Protein AF-A0A922AC41-F1 (afdb_monomer_lite)

Organism: Carya illinoinensis (NCBI:txid32201)

Sequence (124 aa):
MLRIEYPLHMVNMSGTHVSPEAHVFPGAWTAILISLDNAGLWNLRAENLNSWYLGQEVYVNVVNPENDGTEVPLPDNTIYCGLLSSLQNDQAHRVKFSGAPSSSDVSRRILVIVGIAFLGTCRG

Structure (mmCIF, N/CA/C/O backbone):
data_AF-A0A922AC41-F1
#
_entry.id   AF-A0A922AC41-F1
#
loop_
_atom_site.group_PDB
_atom_site.id
_atom_site.type_symbol
_atom_site.label_atom_id
_atom_site.label_alt_id
_atom_site.label_comp_id
_atom_site.label_asym_id
_atom_site.label_entity_id
_atom_site.label_seq_id
_atom_site.pdbx_PDB_ins_code
_atom_site.Cartn_x
_atom_site.Cartn_y
_atom_site.Cartn_z
_atom_site.occupancy
_atom_site.B_iso_or_equiv
_atom_site.auth_seq_id
_atom_site.auth_comp_id
_atom_site.auth_asym_id
_atom_site.auth_atom_id
_atom_site.pdbx_PDB_model_num
ATOM 1 N N . MET A 1 1 ? 11.716 -12.741 -8.206 1.00 67.19 1 MET A N 1
ATOM 2 C CA . MET A 1 1 ? 12.225 -11.836 -9.261 1.00 67.19 1 MET A CA 1
ATOM 3 C C . MET A 1 1 ? 11.026 -11.201 -9.940 1.00 67.19 1 MET A C 1
ATOM 5 O O . MET A 1 1 ? 10.185 -11.937 -10.440 1.00 67.19 1 MET A O 1
ATOM 9 N N . LEU A 1 2 ? 10.915 -9.873 -9.892 1.00 76.81 2 LEU A N 1
ATOM 10 C CA . LEU A 1 2 ? 9.841 -9.112 -10.544 1.00 76.81 2 LEU A CA 1
ATOM 11 C C . LEU A 1 2 ? 10.385 -8.495 -11.836 1.00 76.81 2 LEU A C 1
ATOM 13 O O . LEU A 1 2 ? 11.450 -7.877 -11.816 1.00 76.81 2 LEU A O 1
ATOM 17 N N . ARG A 1 3 ? 9.671 -8.684 -12.952 1.00 82.69 3 ARG A N 1
ATOM 18 C CA . ARG A 1 3 ? 9.949 -8.001 -14.222 1.00 82.69 3 ARG A CA 1
ATOM 19 C C . ARG A 1 3 ? 9.198 -6.676 -14.228 1.00 82.69 3 ARG A C 1
ATOM 21 O O . ARG A 1 3 ? 7.979 -6.678 -14.087 1.00 82.69 3 ARG A O 1
ATOM 28 N N . ILE A 1 4 ? 9.925 -5.584 -14.432 1.00 81.50 4 ILE A N 1
ATOM 29 C CA . ILE A 1 4 ? 9.391 -4.225 -14.406 1.00 81.50 4 ILE A CA 1
ATOM 30 C C . ILE A 1 4 ? 9.690 -3.529 -15.739 1.00 81.50 4 ILE A C 1
ATOM 32 O O . ILE A 1 4 ? 10.824 -3.550 -16.218 1.00 81.50 4 ILE A O 1
ATOM 36 N N . GLU A 1 5 ? 8.671 -2.905 -16.325 1.00 81.56 5 GLU A N 1
ATOM 37 C CA . GLU A 1 5 ? 8.739 -2.243 -17.642 1.00 81.56 5 GLU A CA 1
ATOM 38 C C . GLU A 1 5 ? 8.616 -0.710 -17.548 1.00 81.56 5 GLU A C 1
ATOM 40 O O . GLU A 1 5 ? 8.781 -0.008 -18.540 1.00 81.56 5 GLU A O 1
ATOM 45 N N . TYR A 1 6 ? 8.375 -0.178 -16.345 1.00 78.69 6 TYR A N 1
ATOM 46 C CA . TYR A 1 6 ? 8.188 1.250 -16.083 1.00 78.69 6 TYR A CA 1
ATOM 47 C C . TYR A 1 6 ? 8.993 1.684 -14.854 1.00 78.69 6 TYR A C 1
ATOM 49 O O . TYR A 1 6 ? 9.211 0.858 -13.970 1.00 78.69 6 TYR A O 1
ATOM 57 N N . PRO A 1 7 ? 9.405 2.958 -14.742 1.00 78.69 7 PRO A N 1
ATOM 58 C CA . PRO A 1 7 ? 10.039 3.457 -13.529 1.00 78.69 7 PRO A CA 1
ATOM 59 C C . PRO A 1 7 ? 9.109 3.318 -12.319 1.00 78.69 7 PRO A C 1
ATOM 61 O O . PRO A 1 7 ? 7.992 3.849 -12.324 1.00 78.69 7 PRO A O 1
ATOM 64 N N . LEU A 1 8 ? 9.558 2.596 -11.293 1.00 78.06 8 LEU A N 1
ATOM 65 C CA . LEU A 1 8 ? 8.795 2.376 -10.065 1.00 78.06 8 LEU A CA 1
ATOM 66 C C . LEU A 1 8 ? 9.543 2.919 -8.850 1.00 78.06 8 LEU A C 1
ATOM 68 O O . LEU A 1 8 ? 10.769 2.850 -8.769 1.00 78.06 8 LEU A O 1
ATOM 72 N N . HIS A 1 9 ? 8.755 3.362 -7.880 1.00 80.44 9 HIS A N 1
ATOM 73 C CA . HIS A 1 9 ? 9.152 3.661 -6.519 1.00 80.44 9 HIS A CA 1
ATOM 74 C C . HIS A 1 9 ? 8.556 2.596 -5.592 1.00 80.44 9 HIS A C 1
ATOM 76 O O . HIS A 1 9 ? 7.368 2.265 -5.684 1.00 80.44 9 HIS A O 1
ATOM 82 N N . MET A 1 10 ? 9.358 2.077 -4.668 1.00 70.62 10 MET A N 1
ATOM 83 C CA . MET A 1 10 ? 8.927 1.050 -3.722 1.00 70.62 10 MET A CA 1
ATOM 84 C C . MET A 1 10 ? 9.024 1.569 -2.293 1.00 70.62 10 MET A C 1
ATOM 86 O O . MET A 1 10 ? 10.028 2.148 -1.885 1.00 70.62 10 MET A O 1
ATOM 90 N N . VAL A 1 11 ? 7.963 1.353 -1.523 1.00 68.31 11 VAL A N 1
ATOM 91 C CA . VAL A 1 11 ? 7.889 1.748 -0.115 1.00 68.31 11 VAL A CA 1
ATOM 92 C C . VAL A 1 11 ? 8.114 0.514 0.761 1.00 68.31 11 VAL A C 1
ATOM 94 O O . VAL A 1 11 ? 7.621 -0.562 0.432 1.00 68.31 11 VAL A O 1
ATOM 97 N N . ASN A 1 12 ? 8.811 0.697 1.888 1.00 60.97 12 ASN A N 1
ATOM 98 C CA . ASN A 1 12 ? 9.097 -0.325 2.908 1.00 60.97 12 ASN A CA 1
ATOM 99 C C . ASN A 1 12 ? 10.194 -1.355 2.564 1.00 60.97 12 ASN A C 1
ATOM 101 O O . ASN A 1 12 ? 10.243 -2.414 3.175 1.00 60.97 12 ASN A O 1
ATOM 105 N N . MET A 1 13 ? 11.102 -1.050 1.627 1.00 60.59 13 MET A N 1
ATOM 106 C CA . MET A 1 13 ? 12.207 -1.960 1.300 1.00 60.59 13 MET A CA 1
ATOM 107 C C . MET A 1 13 ? 13.270 -2.069 2.396 1.00 60.59 13 MET A C 1
ATOM 109 O O . MET A 1 13 ? 13.845 -1.070 2.821 1.00 60.59 13 MET A O 1
ATOM 113 N N . SER A 1 14 ? 13.590 -3.307 2.770 1.00 55.97 14 SER A N 1
ATOM 114 C CA . SER A 1 14 ? 14.747 -3.698 3.578 1.00 55.97 14 SER A CA 1
ATOM 115 C C . SER A 1 14 ? 15.783 -4.415 2.715 1.00 55.97 14 SER A C 1
ATOM 117 O O . SER A 1 14 ? 15.530 -5.453 2.107 1.00 55.97 14 SER A O 1
ATOM 119 N N . GLY A 1 15 ? 16.981 -3.839 2.633 1.00 55.16 15 GLY A N 1
ATOM 120 C CA . GLY A 1 15 ? 18.112 -4.442 1.933 1.00 55.16 15 GLY A CA 1
ATOM 121 C C . GLY A 1 15 ? 19.221 -3.430 1.664 1.00 55.16 15 GLY A C 1
ATOM 122 O O . GLY A 1 15 ? 18.980 -2.356 1.126 1.00 55.16 15 GLY A O 1
ATOM 123 N N . THR A 1 16 ? 20.462 -3.773 2.006 1.00 47.19 16 THR A N 1
ATOM 124 C CA . THR A 1 16 ? 21.629 -2.873 1.922 1.00 47.19 16 THR A CA 1
ATOM 125 C C . THR A 1 16 ? 22.156 -2.632 0.500 1.00 47.19 16 THR A C 1
ATOM 127 O O . THR A 1 16 ? 23.115 -1.885 0.323 1.00 47.19 16 THR A O 1
ATOM 130 N N . HIS A 1 17 ? 21.541 -3.234 -0.524 1.00 58.22 17 HIS A N 1
ATOM 131 C CA . HIS A 1 17 ? 21.992 -3.154 -1.922 1.00 58.22 17 HIS A CA 1
ATOM 132 C C . HIS A 1 17 ? 20.864 -2.920 -2.936 1.00 58.22 17 HIS A C 1
ATOM 134 O O . HIS A 1 17 ? 21.078 -3.097 -4.134 1.00 58.22 17 HIS A O 1
ATOM 140 N N . VAL A 1 18 ? 19.669 -2.530 -2.483 1.00 62.72 18 VAL A N 1
ATOM 141 C CA . VAL A 1 18 ? 18.518 -2.303 -3.367 1.00 62.72 18 VAL A CA 1
ATOM 142 C C . VAL A 1 18 ? 18.144 -0.828 -3.320 1.00 62.72 18 VAL A C 1
ATOM 144 O O . VAL A 1 18 ? 17.824 -0.292 -2.262 1.00 62.72 18 VAL A O 1
ATOM 147 N N . SER A 1 19 ? 18.214 -0.154 -4.467 1.00 68.50 19 SER A N 1
ATOM 148 C CA . SER A 1 19 ? 17.740 1.223 -4.593 1.00 68.50 19 SER A CA 1
ATOM 149 C C . SER A 1 19 ? 16.213 1.267 -4.417 1.00 68.50 19 SER A C 1
ATOM 151 O O . SER A 1 19 ? 15.530 0.417 -4.993 1.00 68.50 19 SER A O 1
ATOM 153 N N . PRO A 1 20 ? 15.659 2.244 -3.669 1.00 72.69 20 PRO A N 1
ATOM 154 C CA . PRO A 1 20 ? 14.210 2.417 -3.485 1.00 72.69 20 PRO A CA 1
ATOM 155 C C . PRO A 1 20 ? 13.449 2.655 -4.799 1.00 72.69 20 PRO A C 1
ATOM 157 O O . PRO A 1 20 ? 12.242 2.426 -4.889 1.00 72.69 20 PRO A O 1
ATOM 160 N N . GLU A 1 21 ? 14.181 3.077 -5.827 1.00 76.69 21 GLU A N 1
ATOM 161 C CA . GLU A 1 21 ? 13.694 3.434 -7.149 1.00 76.69 21 GLU A CA 1
ATOM 162 C C . GLU A 1 21 ? 14.433 2.623 -8.211 1.00 76.69 21 GLU A C 1
ATOM 164 O O . GLU A 1 21 ? 15.653 2.437 -8.146 1.00 76.69 21 GLU A O 1
ATOM 169 N N . ALA A 1 22 ? 13.695 2.170 -9.221 1.00 79.94 22 ALA A N 1
ATOM 170 C CA . ALA A 1 22 ? 14.255 1.471 -10.367 1.00 79.94 22 ALA A CA 1
ATOM 171 C C . ALA A 1 22 ? 13.919 2.227 -11.650 1.00 79.94 22 ALA A C 1
ATOM 173 O O . ALA A 1 22 ? 12.760 2.289 -12.055 1.00 79.94 22 ALA A O 1
ATOM 174 N N . HIS A 1 23 ? 14.940 2.783 -12.300 1.00 81.69 23 HIS A N 1
ATOM 175 C CA . HIS A 1 23 ? 14.796 3.453 -13.590 1.00 81.69 23 HIS A CA 1
ATOM 176 C C . HIS A 1 23 ? 14.772 2.438 -14.740 1.00 81.69 23 HIS A C 1
ATOM 178 O O . HIS A 1 23 ? 15.617 1.544 -14.817 1.00 81.69 23 HIS A O 1
ATOM 184 N N . VAL A 1 24 ? 13.817 2.603 -15.658 1.00 82.38 24 VAL A N 1
ATOM 185 C CA . VAL A 1 24 ? 13.660 1.768 -16.857 1.00 82.38 24 VAL A CA 1
ATOM 186 C C . VAL A 1 24 ? 13.587 2.671 -18.082 1.00 82.38 24 VAL A C 1
ATOM 188 O O . VAL A 1 24 ? 12.800 3.616 -18.116 1.00 82.38 24 VAL A O 1
ATOM 191 N N . PHE A 1 25 ? 14.421 2.401 -19.088 1.00 84.50 25 PHE A N 1
ATOM 192 C CA . PHE A 1 25 ? 14.410 3.149 -20.345 1.00 84.50 25 PHE A CA 1
ATOM 193 C C . PHE A 1 25 ? 13.250 2.712 -21.256 1.00 84.50 25 PHE A C 1
ATOM 195 O O . PHE A 1 25 ? 12.827 1.556 -21.188 1.00 84.50 25 PHE A O 1
ATOM 202 N N . PRO A 1 26 ? 12.753 3.589 -22.151 1.00 83.94 26 PRO A N 1
ATOM 203 C CA . PRO A 1 26 ? 11.688 3.234 -23.087 1.00 83.94 26 PRO A CA 1
ATOM 204 C C . PRO A 1 26 ? 12.030 1.985 -23.914 1.00 83.94 26 PRO A C 1
ATOM 206 O O . PRO A 1 26 ? 13.083 1.923 -24.544 1.00 83.94 26 PRO A O 1
ATOM 209 N N . GLY A 1 27 ? 11.139 0.989 -23.913 1.00 83.88 27 GLY A N 1
ATOM 210 C CA . GLY A 1 27 ? 11.329 -0.279 -24.632 1.00 83.88 27 GLY A CA 1
ATOM 211 C C . GLY A 1 27 ? 12.283 -1.275 -23.958 1.00 83.88 27 GLY A C 1
ATOM 212 O O . GLY A 1 27 ? 12.503 -2.359 -24.497 1.00 83.88 27 GLY A O 1
ATOM 213 N N . ALA A 1 28 ? 12.836 -0.938 -22.791 1.00 87.88 28 ALA A N 1
ATOM 214 C CA . ALA A 1 28 ? 13.636 -1.838 -21.971 1.00 87.88 28 ALA A CA 1
ATOM 215 C C . ALA A 1 28 ? 12.810 -2.429 -20.817 1.00 87.88 28 ALA A C 1
ATOM 217 O O . ALA A 1 28 ? 11.680 -2.027 -20.550 1.00 87.88 28 ALA A O 1
ATOM 218 N N . TRP A 1 29 ? 13.401 -3.392 -20.115 1.00 89.25 29 TRP A N 1
ATOM 219 C CA . TRP A 1 29 ? 12.873 -3.947 -18.873 1.00 89.25 29 TRP A CA 1
ATOM 220 C C . TRP A 1 29 ? 14.012 -4.081 -17.866 1.00 89.25 29 TRP A C 1
ATOM 222 O O . TRP A 1 29 ? 15.171 -4.264 -18.247 1.00 89.25 29 TRP A O 1
ATOM 232 N N . THR A 1 30 ? 13.679 -4.006 -16.582 1.00 84.75 30 THR A N 1
ATOM 233 C CA . THR A 1 30 ? 14.606 -4.301 -15.489 1.00 84.75 30 THR A CA 1
ATOM 234 C C . THR A 1 30 ? 14.069 -5.444 -14.641 1.00 84.75 30 THR A C 1
ATOM 236 O O . THR A 1 30 ? 12.867 -5.733 -14.630 1.00 84.75 30 THR A O 1
ATOM 239 N N . ALA A 1 31 ? 14.972 -6.116 -13.939 1.00 83.56 31 ALA A N 1
ATOM 240 C CA . ALA A 1 31 ? 14.621 -7.163 -13.004 1.00 83.56 31 ALA A CA 1
ATOM 241 C C . ALA A 1 31 ? 15.172 -6.837 -11.635 1.00 83.56 31 ALA A C 1
ATOM 243 O O . ALA A 1 31 ? 16.344 -6.494 -11.493 1.00 83.56 31 ALA A O 1
ATOM 244 N N . ILE A 1 32 ? 14.323 -7.004 -10.633 1.00 79.06 32 ILE A N 1
ATOM 245 C CA . ILE A 1 32 ? 14.682 -6.691 -9.260 1.00 79.06 32 ILE A CA 1
ATOM 246 C C . ILE A 1 32 ? 14.524 -7.957 -8.433 1.00 79.06 32 ILE A C 1
ATOM 248 O O . ILE A 1 32 ? 13.532 -8.697 -8.541 1.00 79.06 32 ILE A O 1
ATOM 252 N N . LEU A 1 33 ? 15.552 -8.223 -7.635 1.00 79.75 33 LEU A N 1
ATOM 253 C CA . LEU A 1 33 ? 15.522 -9.218 -6.582 1.00 79.75 33 LEU A CA 1
ATOM 254 C C . LEU A 1 33 ? 15.290 -8.485 -5.265 1.00 79.75 33 LEU A C 1
ATOM 256 O O . LEU A 1 33 ? 16.053 -7.592 -4.912 1.00 79.75 33 LEU A O 1
ATOM 260 N N . ILE A 1 34 ? 14.229 -8.873 -4.568 1.00 76.69 34 ILE A N 1
ATOM 261 C CA . ILE A 1 34 ? 13.851 -8.313 -3.275 1.00 76.69 34 ILE A CA 1
ATOM 262 C C . ILE A 1 34 ? 13.837 -9.436 -2.243 1.00 76.69 34 ILE A C 1
ATOM 264 O O . ILE A 1 34 ? 13.397 -10.549 -2.545 1.00 76.69 34 ILE A O 1
ATOM 268 N N . SER A 1 35 ? 14.342 -9.133 -1.050 1.00 77.44 35 SER A N 1
ATOM 269 C CA . SER A 1 35 ? 14.141 -9.951 0.141 1.00 77.44 35 SER A CA 1
ATOM 270 C C . SER A 1 35 ? 12.905 -9.421 0.862 1.00 77.44 35 SER A C 1
ATOM 272 O O . SER A 1 35 ? 12.776 -8.213 1.033 1.00 77.44 35 SER A O 1
ATOM 274 N N . LEU A 1 36 ? 11.980 -10.306 1.227 1.00 78.69 36 LEU A N 1
ATOM 275 C CA . LEU A 1 36 ? 10.757 -9.965 1.961 1.00 78.69 36 LEU A CA 1
ATOM 276 C C . LEU A 1 36 ? 10.914 -10.438 3.409 1.00 78.69 36 LEU A C 1
ATOM 278 O O . LEU A 1 36 ? 10.249 -11.376 3.837 1.00 78.69 36 LEU A O 1
ATOM 282 N N . ASP A 1 37 ? 11.872 -9.851 4.120 1.00 78.38 37 ASP A N 1
ATOM 283 C CA . ASP A 1 37 ? 12.204 -10.178 5.513 1.00 78.38 37 ASP A CA 1
ATOM 284 C C . ASP A 1 37 ? 11.409 -9.352 6.536 1.00 78.38 37 ASP A C 1
ATOM 286 O O . ASP A 1 37 ? 11.291 -9.770 7.685 1.00 78.38 37 ASP A O 1
ATOM 290 N N . ASN A 1 38 ? 10.802 -8.237 6.117 1.00 76.44 38 ASN A N 1
ATOM 291 C CA . ASN A 1 38 ? 9.871 -7.476 6.947 1.00 76.44 38 ASN A CA 1
ATOM 292 C C . ASN A 1 38 ? 8.417 -7.803 6.601 1.00 76.44 38 ASN A C 1
ATOM 294 O O . ASN A 1 38 ? 7.959 -7.620 5.466 1.00 76.44 38 ASN A O 1
ATOM 298 N N . ALA A 1 39 ? 7.681 -8.238 7.616 1.00 83.25 39 ALA A N 1
ATOM 299 C CA . ALA A 1 39 ? 6.255 -8.490 7.526 1.00 83.25 39 ALA A CA 1
ATOM 300 C C . ALA A 1 39 ? 5.445 -7.194 7.378 1.00 83.25 39 ALA A C 1
ATOM 302 O O . ALA A 1 39 ? 5.877 -6.114 7.786 1.00 83.25 39 ALA A O 1
ATOM 303 N N . GLY A 1 40 ? 4.257 -7.321 6.793 1.00 83.50 40 GLY A N 1
ATOM 304 C CA . GLY A 1 40 ? 3.305 -6.232 6.608 1.00 83.50 40 GLY A CA 1
ATOM 305 C C . GLY A 1 40 ? 2.963 -5.976 5.143 1.00 83.50 40 GLY A C 1
ATOM 306 O O . GLY A 1 40 ? 3.228 -6.791 4.253 1.00 83.50 40 GLY A O 1
ATOM 307 N N . LEU A 1 41 ? 2.350 -4.820 4.883 1.00 85.44 41 LEU A N 1
ATOM 308 C CA . LEU A 1 41 ? 1.883 -4.433 3.554 1.00 85.44 41 LEU A CA 1
ATOM 309 C C . LEU A 1 41 ? 2.878 -3.501 2.855 1.00 85.44 41 LEU A C 1
ATOM 311 O O . LEU A 1 41 ? 3.266 -2.460 3.380 1.00 85.44 41 L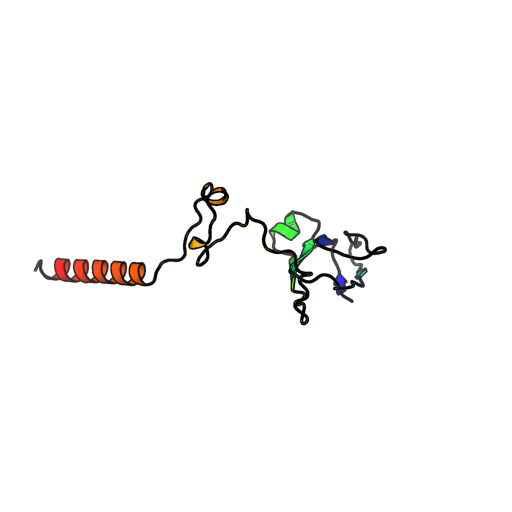EU A O 1
ATOM 315 N N . TRP A 1 42 ? 3.247 -3.859 1.631 1.00 85.44 42 TRP A N 1
ATOM 316 C CA . TRP A 1 42 ? 4.213 -3.144 0.806 1.00 85.44 42 TRP A CA 1
ATOM 317 C C . TRP A 1 42 ? 3.523 -2.575 -0.428 1.00 85.44 42 TRP A C 1
ATOM 319 O O . TRP A 1 42 ? 2.709 -3.257 -1.051 1.00 85.44 42 TRP A O 1
ATOM 329 N N . ASN A 1 43 ? 3.860 -1.340 -0.802 1.00 86.50 43 ASN A N 1
ATOM 330 C CA . ASN A 1 43 ? 3.324 -0.675 -1.989 1.00 86.50 43 ASN A CA 1
ATOM 331 C C . ASN A 1 43 ? 4.435 -0.469 -3.027 1.00 86.50 43 ASN A C 1
ATOM 333 O O . ASN A 1 43 ? 5.442 0.196 -2.768 1.00 86.50 43 ASN A O 1
ATOM 337 N N . LEU A 1 44 ? 4.223 -1.053 -4.204 1.00 85.56 44 LEU A N 1
ATOM 338 C CA . LEU A 1 44 ? 5.042 -0.913 -5.401 1.00 85.56 44 LEU A CA 1
ATOM 339 C C . LEU A 1 44 ? 4.257 -0.043 -6.380 1.00 85.56 44 LEU A C 1
ATOM 341 O O . LEU A 1 44 ? 3.181 -0.447 -6.812 1.00 85.56 44 LEU A O 1
ATOM 345 N N . ARG A 1 45 ? 4.755 1.136 -6.746 1.00 85.38 45 ARG A N 1
ATOM 346 C CA . ARG A 1 45 ? 3.993 2.070 -7.593 1.00 85.38 45 ARG A CA 1
ATOM 347 C C . ARG A 1 45 ? 4.866 2.768 -8.614 1.00 85.38 45 ARG A C 1
ATOM 349 O O . ARG A 1 45 ? 6.073 2.873 -8.427 1.00 85.38 45 ARG A O 1
ATOM 356 N N . ALA A 1 46 ? 4.257 3.272 -9.681 1.00 84.00 46 ALA A N 1
ATOM 357 C CA . ALA A 1 46 ? 4.962 4.133 -10.623 1.00 84.00 46 ALA A CA 1
ATOM 358 C C . ALA A 1 46 ? 5.454 5.418 -9.940 1.00 84.00 46 ALA A C 1
ATOM 360 O O . ALA A 1 46 ? 4.732 6.026 -9.151 1.00 84.00 46 ALA A O 1
ATOM 361 N N . GLU A 1 47 ? 6.675 5.847 -10.267 1.00 81.81 47 GLU A N 1
ATOM 362 C CA . GLU A 1 47 ? 7.209 7.136 -9.794 1.00 81.81 47 GLU A CA 1
ATOM 363 C C . GLU A 1 47 ? 6.434 8.313 -10.415 1.00 81.81 47 GLU A C 1
ATOM 365 O O . GLU A 1 47 ? 6.222 9.358 -9.801 1.00 81.81 47 GLU A O 1
ATOM 370 N N . ASN A 1 48 ? 5.942 8.122 -11.640 1.00 83.06 48 ASN A N 1
ATOM 371 C CA . ASN A 1 48 ? 5.136 9.110 -12.335 1.00 83.06 48 ASN A CA 1
ATOM 372 C C . ASN A 1 48 ? 3.761 9.282 -11.662 1.00 83.06 48 ASN A C 1
ATOM 374 O O . ASN A 1 48 ? 2.925 8.377 -11.696 1.00 83.06 48 ASN A O 1
ATOM 378 N N . LEU A 1 49 ? 3.500 10.485 -11.138 1.00 81.44 49 LEU A N 1
ATOM 379 C CA . LEU A 1 49 ? 2.253 10.846 -10.448 1.00 81.44 49 LEU A CA 1
ATOM 380 C C . LEU A 1 49 ? 0.986 10.564 -11.266 1.00 81.44 49 LEU A C 1
ATOM 382 O O . LEU A 1 49 ? -0.000 10.100 -10.703 1.00 81.44 49 LEU A O 1
ATOM 386 N N . ASN A 1 50 ? 0.998 10.806 -12.580 1.00 83.12 50 ASN A N 1
ATOM 387 C CA . ASN A 1 50 ? -0.169 10.538 -13.424 1.00 83.12 50 ASN A CA 1
ATOM 388 C C . ASN A 1 50 ? -0.426 9.032 -13.537 1.00 83.12 50 ASN A C 1
ATOM 390 O O . ASN A 1 50 ? -1.571 8.601 -13.521 1.00 83.12 50 ASN A O 1
ATOM 394 N N . SER A 1 51 ? 0.635 8.229 -13.629 1.00 80.06 51 SER A N 1
ATOM 395 C CA . SER A 1 51 ? 0.519 6.767 -13.722 1.00 80.06 51 SER A CA 1
ATOM 396 C C . SER A 1 51 ? 0.061 6.161 -12.396 1.00 80.06 51 SER A C 1
ATOM 398 O O . SER A 1 51 ? -0.817 5.301 -12.383 1.00 80.06 51 SER A O 1
ATOM 400 N N . TRP A 1 52 ? 0.580 6.671 -11.274 1.00 77.62 52 TRP A N 1
ATOM 401 C CA . TRP A 1 52 ? 0.076 6.322 -9.947 1.00 77.62 52 TRP A CA 1
ATOM 402 C C . TRP A 1 52 ? -1.403 6.707 -9.787 1.00 77.62 52 TRP A C 1
ATOM 404 O O . TRP A 1 52 ? -2.204 5.868 -9.385 1.00 77.62 52 TRP A O 1
ATOM 414 N N . TYR A 1 53 ? -1.800 7.922 -10.179 1.00 79.31 53 TYR A N 1
ATOM 415 C CA . TYR A 1 53 ? -3.199 8.366 -10.124 1.00 79.31 53 TYR A CA 1
ATOM 416 C C . TYR A 1 53 ? -4.141 7.490 -10.965 1.00 79.31 53 TYR A C 1
ATOM 418 O O . TYR A 1 53 ? -5.291 7.274 -10.594 1.00 79.31 53 TYR A O 1
ATOM 426 N N . LEU A 1 54 ? -3.646 6.951 -12.080 1.00 89.06 54 LEU A N 1
ATOM 427 C CA . LEU A 1 54 ? -4.383 6.018 -12.932 1.00 89.06 54 LEU A CA 1
ATOM 428 C C . LEU A 1 54 ? -4.383 4.570 -12.404 1.00 89.06 54 LEU A C 1
ATOM 430 O O . LEU A 1 54 ? -4.930 3.688 -13.063 1.00 89.06 54 LEU A O 1
ATOM 434 N N . GLY A 1 55 ? -3.815 4.322 -11.219 1.00 85.62 55 GLY A N 1
ATOM 435 C CA . GLY A 1 55 ? -3.869 3.033 -10.529 1.00 85.62 55 GLY A CA 1
ATOM 436 C C . GLY A 1 55 ? -2.740 2.069 -10.886 1.00 85.62 55 GLY A C 1
ATOM 437 O O . GLY A 1 55 ? -2.874 0.868 -10.664 1.00 85.62 55 GLY A O 1
ATOM 438 N N . GLN A 1 56 ? -1.625 2.554 -11.442 1.00 85.88 56 GLN A N 1
ATOM 439 C CA . GLN A 1 56 ? -0.452 1.716 -11.693 1.00 85.88 56 GLN A CA 1
ATOM 440 C C . GLN A 1 56 ? 0.336 1.468 -10.395 1.00 85.88 56 GLN A C 1
ATOM 442 O O . GLN A 1 56 ? 1.420 2.017 -10.171 1.00 85.88 56 GLN A O 1
ATOM 447 N N . GLU A 1 57 ? -0.237 0.631 -9.534 1.00 86.56 57 GLU A N 1
ATOM 448 C CA . GLU A 1 57 ? 0.331 0.200 -8.261 1.00 86.56 57 GLU A CA 1
ATOM 449 C C . GLU A 1 57 ? 0.001 -1.268 -7.961 1.00 86.56 57 GLU A C 1
ATOM 451 O O . GLU A 1 57 ? -0.995 -1.822 -8.421 1.00 86.56 57 GLU A O 1
ATOM 456 N N . VAL A 1 58 ? 0.870 -1.914 -7.190 1.00 86.25 58 VAL A N 1
ATOM 457 C CA . VAL A 1 58 ? 0.736 -3.294 -6.730 1.00 86.25 58 VAL A CA 1
ATOM 458 C C . VAL A 1 58 ? 1.014 -3.320 -5.235 1.00 86.25 58 VAL A C 1
ATOM 460 O O . VAL A 1 58 ? 2.019 -2.785 -4.765 1.00 86.25 58 VAL A O 1
ATOM 463 N N . TYR A 1 59 ? 0.130 -3.977 -4.491 1.00 87.25 59 TYR A N 1
ATOM 464 C CA . TYR A 1 59 ? 0.303 -4.215 -3.065 1.00 87.25 59 TYR A CA 1
ATOM 465 C C . TYR 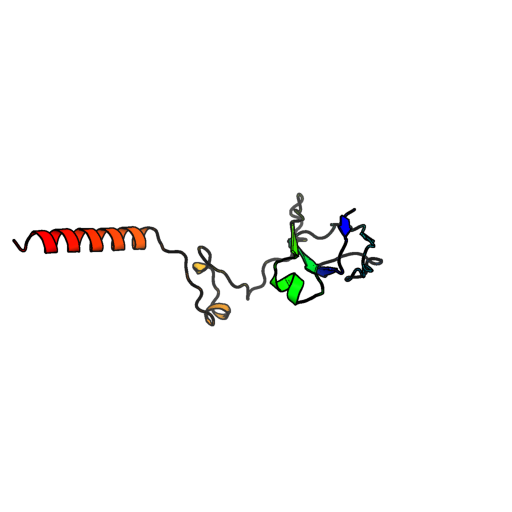A 1 59 ? 0.731 -5.656 -2.814 1.00 87.25 59 TYR A C 1
ATOM 467 O O . TYR A 1 59 ? 0.160 -6.589 -3.380 1.00 87.25 59 TYR A O 1
ATOM 475 N N . VAL A 1 60 ? 1.723 -5.837 -1.947 1.00 87.19 60 VAL A N 1
ATOM 476 C CA . VAL A 1 60 ? 2.225 -7.151 -1.532 1.00 87.19 60 VAL A CA 1
ATOM 477 C C . VAL A 1 60 ? 2.043 -7.277 -0.028 1.00 87.19 60 VAL A C 1
ATOM 479 O O . VAL A 1 60 ? 2.498 -6.419 0.720 1.00 87.19 60 VAL A O 1
ATOM 482 N N . ASN A 1 61 ? 1.366 -8.337 0.410 1.00 87.50 61 ASN A N 1
ATOM 483 C CA . ASN A 1 61 ? 1.219 -8.664 1.825 1.00 87.50 61 ASN A CA 1
ATOM 484 C C . ASN A 1 61 ? 2.221 -9.760 2.199 1.00 87.50 61 ASN A C 1
ATOM 486 O O . ASN A 1 61 ? 2.121 -10.884 1.701 1.00 87.50 61 ASN A O 1
ATOM 490 N N . VAL A 1 62 ? 3.179 -9.421 3.055 1.00 85.94 62 VAL A N 1
ATOM 491 C CA . VAL A 1 62 ? 4.173 -10.350 3.589 1.00 85.94 62 VAL A CA 1
ATOM 492 C C . VAL A 1 62 ? 3.696 -10.807 4.959 1.00 85.94 62 VAL A C 1
ATOM 494 O O . VAL A 1 62 ? 3.722 -10.045 5.922 1.00 85.94 62 VAL A O 1
ATOM 497 N N . VAL A 1 63 ? 3.241 -12.054 5.041 1.00 83.31 63 VAL A N 1
ATOM 498 C CA . VAL A 1 63 ? 2.728 -12.630 6.287 1.00 83.31 63 VAL A CA 1
ATOM 499 C C . VAL A 1 63 ? 3.881 -13.189 7.111 1.00 83.31 63 VAL A C 1
ATOM 501 O O . VAL A 1 63 ? 4.714 -13.927 6.586 1.00 83.31 63 VAL A O 1
ATOM 504 N N . ASN A 1 64 ? 3.884 -12.892 8.408 1.00 80.50 64 ASN A N 1
ATOM 505 C CA . ASN A 1 64 ? 4.771 -13.533 9.365 1.00 80.50 64 ASN A CA 1
ATOM 506 C C . ASN A 1 64 ? 4.090 -14.755 10.009 1.00 80.50 64 ASN A C 1
ATOM 508 O O . ASN A 1 64 ? 3.145 -14.577 10.779 1.00 80.50 64 ASN A O 1
ATOM 512 N N . PRO A 1 65 ? 4.544 -15.989 9.736 1.00 79.00 65 PRO A N 1
ATOM 513 C CA . PRO A 1 65 ? 3.959 -17.183 10.341 1.00 79.00 65 PRO A CA 1
ATOM 514 C C . PRO A 1 65 ? 4.285 -17.338 11.836 1.00 79.00 65 PRO A C 1
ATOM 516 O O . PRO A 1 65 ? 3.515 -17.973 12.553 1.00 79.00 65 PRO A O 1
ATOM 519 N N . GLU A 1 66 ? 5.385 -16.755 12.317 1.00 78.31 66 GLU A N 1
ATOM 520 C CA . GLU A 1 66 ? 5.892 -16.960 13.682 1.00 78.31 66 GLU A CA 1
ATOM 521 C C . GLU A 1 66 ? 5.276 -15.989 14.708 1.00 78.31 66 GLU A C 1
ATOM 523 O O . GLU A 1 66 ? 5.441 -16.185 15.910 1.00 78.31 66 GLU A O 1
ATOM 528 N N . ASN A 1 67 ? 4.538 -14.958 14.262 1.00 67.44 67 ASN A N 1
ATOM 529 C CA . ASN A 1 67 ? 3.941 -13.912 15.114 1.00 67.44 67 ASN A CA 1
ATOM 530 C C . ASN A 1 67 ? 4.920 -13.333 16.159 1.00 67.44 67 ASN A C 1
ATOM 532 O O . ASN A 1 67 ? 4.537 -13.002 17.281 1.00 67.44 67 ASN A O 1
ATOM 536 N N . ASP A 1 68 ? 6.190 -13.187 15.790 1.00 71.50 68 ASP A N 1
ATOM 537 C CA . ASP A 1 68 ? 7.273 -12.731 16.673 1.00 71.50 68 ASP A CA 1
ATOM 538 C C . ASP A 1 68 ? 7.245 -11.217 16.985 1.00 71.50 68 ASP A C 1
ATOM 540 O O . ASP A 1 68 ? 8.144 -10.697 17.644 1.00 71.50 68 ASP A O 1
ATOM 544 N N . GLY A 1 69 ? 6.201 -10.502 16.548 1.00 65.88 69 GLY A N 1
ATOM 545 C CA . GLY A 1 69 ? 6.017 -9.071 16.803 1.00 65.88 69 GLY A CA 1
ATOM 546 C C . GLY A 1 69 ? 6.865 -8.159 1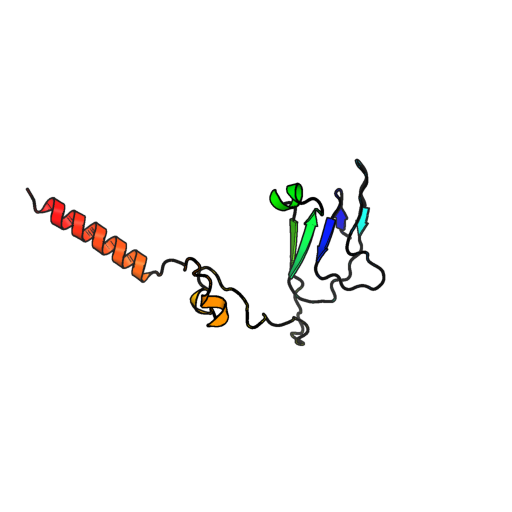5.911 1.00 65.88 69 GLY A C 1
ATOM 547 O O . GLY A 1 69 ? 6.998 -6.976 16.213 1.00 65.88 69 GLY A O 1
ATOM 548 N N . THR A 1 70 ? 7.437 -8.681 14.821 1.00 68.81 70 THR A N 1
ATOM 549 C CA . THR A 1 70 ? 8.167 -7.880 13.815 1.00 68.81 70 THR A CA 1
ATOM 550 C C . THR A 1 70 ? 7.275 -6.941 13.006 1.00 68.81 70 THR A C 1
ATOM 552 O O . THR A 1 70 ? 7.768 -5.947 12.472 1.00 68.81 70 THR A O 1
ATOM 555 N N . GLU A 1 71 ? 5.972 -7.217 12.913 1.00 71.50 71 GLU A N 1
ATOM 556 C CA . GLU A 1 71 ? 5.037 -6.298 12.271 1.00 71.50 71 GLU A CA 1
ATOM 557 C C . GLU A 1 71 ? 4.761 -5.112 13.200 1.00 71.50 71 GLU A C 1
ATOM 559 O O . GLU A 1 71 ? 4.337 -5.269 14.348 1.00 71.50 71 GLU A O 1
ATOM 564 N N . VAL A 1 72 ? 5.023 -3.905 12.697 1.00 75.25 72 VAL A N 1
ATOM 565 C CA . VAL A 1 72 ? 4.787 -2.674 13.450 1.00 75.25 72 VAL A CA 1
ATOM 566 C C . VAL A 1 72 ? 3.279 -2.537 13.689 1.00 75.25 72 VAL A C 1
ATOM 568 O O . VAL A 1 72 ? 2.517 -2.538 12.718 1.00 75.25 72 VAL A O 1
ATOM 571 N N . PRO A 1 73 ? 2.821 -2.402 14.949 1.00 79.50 73 PRO A N 1
ATOM 572 C CA . PRO A 1 73 ? 1.406 -2.222 15.224 1.00 79.50 73 PRO A CA 1
ATOM 573 C C . PRO A 1 73 ? 0.902 -0.925 14.590 1.00 79.50 73 PRO A C 1
ATOM 575 O O . PRO A 1 73 ? 1.647 0.042 14.412 1.00 79.50 73 PRO A O 1
ATOM 578 N N . LEU A 1 74 ? -0.393 -0.900 14.281 1.00 82.88 74 LEU A N 1
ATOM 579 C CA . LEU A 1 74 ? -1.056 0.302 13.791 1.00 82.88 74 LEU A CA 1
ATOM 580 C C . LEU A 1 74 ? -0.793 1.476 14.753 1.00 82.88 74 LEU A C 1
ATOM 582 O O . LEU A 1 74 ? -0.974 1.315 15.962 1.00 82.88 74 LEU A O 1
ATOM 586 N N . PRO A 1 75 ? -0.374 2.650 14.251 1.00 83.25 75 PRO A N 1
ATOM 587 C CA . PRO A 1 75 ? -0.088 3.793 15.108 1.00 83.25 75 PRO A CA 1
ATOM 588 C C . PRO A 1 75 ? -1.370 4.342 15.752 1.00 83.25 75 PRO A C 1
ATOM 590 O O . PRO A 1 75 ? -2.468 4.195 15.210 1.00 83.25 75 PRO A O 1
ATOM 593 N N . ASP A 1 76 ? -1.242 5.045 16.879 1.00 82.81 76 ASP A N 1
ATOM 594 C CA . ASP A 1 76 ? -2.390 5.556 17.653 1.00 82.81 76 ASP A CA 1
ATOM 595 C C . ASP A 1 76 ? -3.295 6.518 16.863 1.00 82.81 76 ASP A C 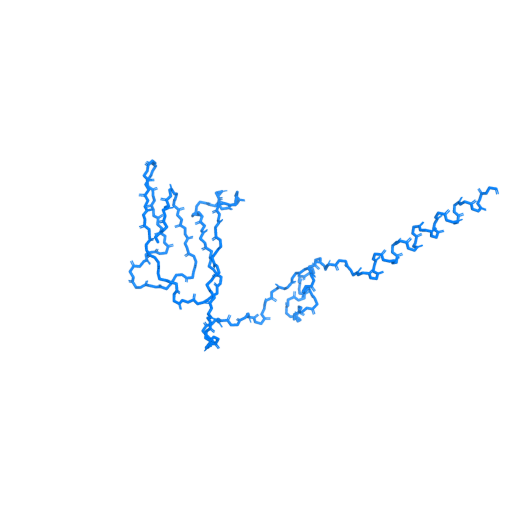1
ATOM 597 O O . ASP A 1 76 ? -4.490 6.640 17.139 1.00 82.81 76 ASP A O 1
ATOM 601 N N . ASN A 1 77 ? -2.736 7.194 15.856 1.00 82.50 77 ASN A N 1
ATOM 602 C CA . ASN A 1 77 ? -3.447 8.106 14.962 1.00 82.50 77 ASN A CA 1
ATOM 603 C C . ASN A 1 77 ? -4.011 7.415 13.708 1.00 82.50 77 ASN A C 1
ATOM 605 O O . ASN A 1 77 ? -4.316 8.094 12.722 1.00 82.50 77 ASN A O 1
ATOM 609 N N . THR A 1 78 ? -4.132 6.085 13.723 1.00 85.69 78 THR A N 1
ATOM 610 C CA . THR A 1 78 ? -4.742 5.328 12.628 1.00 85.69 78 THR A CA 1
ATOM 611 C C . THR A 1 78 ? -6.166 5.804 12.385 1.00 85.69 78 THR A C 1
ATOM 613 O O . THR A 1 78 ? -6.972 5.970 1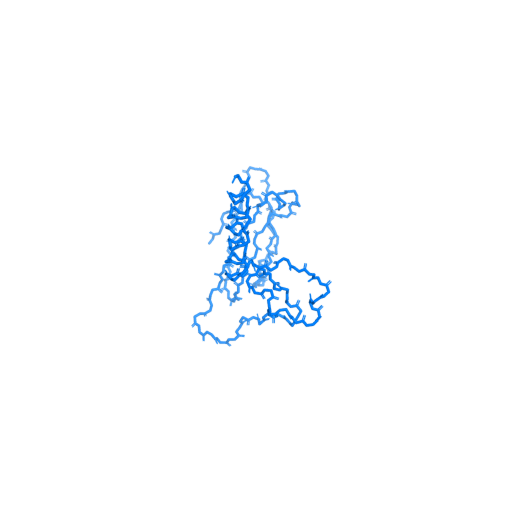3.301 1.00 85.69 78 THR A O 1
ATOM 616 N N . ILE A 1 79 ? -6.467 6.021 11.110 1.00 85.75 79 ILE A N 1
ATOM 617 C CA . ILE A 1 79 ? -7.781 6.431 10.645 1.00 85.75 79 ILE A CA 1
ATOM 618 C C . ILE A 1 79 ? -8.549 5.187 10.204 1.00 85.75 79 ILE A C 1
ATOM 620 O O . ILE A 1 79 ? -8.126 4.486 9.285 1.00 85.75 79 ILE A O 1
ATOM 624 N N . TYR A 1 80 ? -9.704 4.951 10.819 1.00 85.50 80 TYR A N 1
ATOM 625 C CA . TYR A 1 80 ? -10.598 3.854 10.481 1.00 85.50 80 TYR A CA 1
ATOM 626 C C . TYR A 1 80 ? -11.786 4.338 9.641 1.00 85.50 80 TYR A C 1
ATOM 628 O O . TYR A 1 80 ? -12.391 5.378 9.905 1.00 85.50 80 TYR A O 1
ATOM 636 N N . CYS A 1 81 ? -12.161 3.543 8.638 1.00 85.31 81 CYS A N 1
ATOM 637 C CA . CYS A 1 81 ? -13.233 3.855 7.689 1.00 85.31 81 CYS A CA 1
ATOM 638 C C . CYS A 1 81 ? -14.299 2.743 7.653 1.00 85.31 81 CYS A C 1
ATOM 640 O O . CYS A 1 81 ? -14.048 1.599 8.038 1.00 85.31 81 CYS A O 1
ATOM 642 N N . GLY A 1 82 ? -15.497 3.058 7.147 1.00 84.88 82 GLY A N 1
ATOM 643 C CA . GLY A 1 82 ? -16.544 2.064 6.881 1.00 84.88 82 GLY A CA 1
ATOM 644 C C . GLY A 1 82 ? -17.074 1.380 8.144 1.00 84.88 82 GLY A C 1
ATOM 645 O O . GLY A 1 82 ? -17.543 2.052 9.056 1.00 84.88 82 GLY A O 1
ATOM 646 N N . LEU A 1 83 ? -17.031 0.043 8.192 1.00 83.62 83 LEU A N 1
ATOM 647 C CA . LEU A 1 83 ? -17.474 -0.743 9.357 1.00 83.62 83 LEU A CA 1
ATOM 648 C C . LEU A 1 83 ? -16.585 -0.537 10.588 1.00 83.62 83 LEU A C 1
ATOM 650 O O . LEU A 1 83 ? -17.047 -0.713 11.710 1.00 83.62 83 LEU A O 1
ATOM 654 N N . LEU A 1 84 ? -15.323 -0.159 10.378 1.00 85.88 84 LEU A N 1
ATOM 655 C CA . LEU A 1 84 ? -14.365 0.067 11.455 1.00 85.88 84 LEU A CA 1
ATOM 656 C C . LEU A 1 84 ? -14.408 1.504 11.983 1.00 85.88 84 LEU A C 1
ATOM 658 O O . LEU A 1 84 ? -13.679 1.814 12.916 1.00 85.88 84 LEU A O 1
ATOM 662 N N . SER A 1 85 ? -15.264 2.384 11.445 1.00 83.06 85 SER A N 1
ATOM 663 C CA . SER A 1 85 ? -15.317 3.796 11.857 1.00 83.06 85 SER A CA 1
ATOM 664 C C . SER A 1 85 ? -15.590 3.989 13.355 1.00 83.06 85 SER A C 1
ATOM 666 O O . SER A 1 85 ? -15.294 5.048 13.895 1.00 83.06 85 SER A O 1
ATOM 668 N N . SER A 1 86 ? -16.161 2.991 14.037 1.00 80.50 86 SER A N 1
ATOM 669 C CA . SER A 1 86 ? -16.375 3.011 15.489 1.00 80.50 86 SER A CA 1
ATOM 670 C C . SER A 1 86 ? -15.09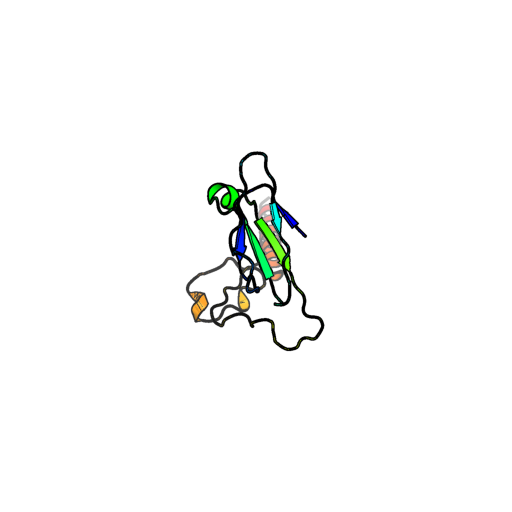8 2.830 16.316 1.00 80.50 86 SER A C 1
ATOM 672 O O . SER A 1 86 ? -15.135 3.081 17.513 1.00 80.50 86 SER A O 1
ATOM 674 N N . LEU A 1 87 ? -13.991 2.378 15.714 1.00 85.31 87 LEU A N 1
ATOM 675 C CA . LEU A 1 87 ? -12.683 2.228 16.369 1.00 85.31 87 LEU A CA 1
ATOM 676 C C . LEU A 1 87 ? -11.854 3.522 16.347 1.00 85.31 87 LEU A C 1
ATOM 678 O O . LEU A 1 87 ? -10.709 3.535 16.792 1.00 85.31 87 LEU A O 1
ATOM 682 N N . GLN A 1 88 ? -12.414 4.610 15.814 1.00 85.00 88 GLN A N 1
ATOM 683 C CA . GLN A 1 88 ? -11.743 5.899 15.732 1.00 85.00 88 GLN A CA 1
ATOM 684 C C . GLN A 1 88 ? -11.425 6.439 17.133 1.00 85.00 88 GLN A C 1
ATOM 686 O O . GLN A 1 88 ? -12.325 6.622 17.949 1.00 85.00 88 GLN A O 1
ATOM 691 N N . ASN A 1 89 ? -10.152 6.739 17.394 1.00 76.25 89 ASN A N 1
ATOM 692 C CA . ASN A 1 89 ? -9.732 7.406 18.627 1.00 76.25 89 ASN A CA 1
ATOM 693 C C . ASN A 1 89 ? -10.028 8.922 18.553 1.00 76.25 89 ASN A C 1
ATOM 695 O O . ASN A 1 89 ? -10.154 9.489 17.461 1.00 76.25 89 ASN A O 1
ATOM 699 N N . ASP A 1 90 ? -10.102 9.605 19.696 1.00 68.56 90 ASP A N 1
ATOM 700 C CA . ASP A 1 90 ? -10.504 11.016 19.814 1.00 68.56 90 ASP A CA 1
ATOM 701 C C . ASP A 1 90 ? -9.659 11.961 18.938 1.00 68.56 90 ASP A C 1
ATOM 703 O O . ASP A 1 90 ? -10.169 12.941 18.388 1.00 68.56 90 ASP A O 1
ATOM 707 N N . GLN A 1 91 ? -8.374 11.645 18.727 1.00 65.88 91 GLN A N 1
ATOM 708 C CA . GLN A 1 91 ? -7.491 12.412 17.837 1.00 65.88 91 GLN A CA 1
ATOM 709 C C . GLN A 1 91 ? -7.935 12.374 16.370 1.00 65.88 91 GLN A C 1
ATOM 711 O O . GLN A 1 91 ? -7.796 13.357 15.637 1.00 65.88 91 GLN A O 1
ATOM 716 N N . ALA A 1 92 ? -8.489 11.246 15.941 1.00 61.16 92 ALA A N 1
ATOM 717 C CA . ALA A 1 92 ? -8.874 10.995 14.565 1.00 61.16 92 ALA A CA 1
ATOM 718 C C . ALA A 1 92 ? -10.347 11.399 14.298 1.00 61.16 92 ALA A C 1
ATOM 720 O O . ALA A 1 92 ? -10.776 11.493 13.146 1.00 61.16 92 ALA A O 1
ATOM 721 N N . HIS A 1 93 ? -11.096 11.778 15.344 1.00 61.06 93 HIS A N 1
ATOM 722 C CA . HIS A 1 93 ? -12.448 12.351 15.270 1.00 61.06 93 HIS A CA 1
ATOM 723 C C . HIS A 1 93 ? -12.509 13.755 14.627 1.00 61.06 93 HIS A C 1
ATOM 725 O O . HIS A 1 93 ? -13.598 14.277 14.372 1.00 61.06 93 HIS A O 1
ATOM 731 N N . ARG A 1 94 ? -11.353 14.369 14.316 1.00 65.69 94 ARG A N 1
ATOM 732 C CA . ARG A 1 94 ? -11.275 15.601 13.505 1.00 65.69 94 ARG A CA 1
ATOM 733 C C . ARG A 1 94 ? -11.864 15.430 12.105 1.00 65.69 94 ARG A C 1
ATOM 735 O O . ARG A 1 94 ? -12.312 16.415 11.523 1.00 65.69 94 ARG A O 1
ATOM 742 N N . VAL A 1 95 ? -11.868 14.210 11.570 1.00 67.06 95 VAL A N 1
ATOM 743 C CA . VAL A 1 95 ? -12.409 13.905 10.245 1.00 67.06 95 VAL A CA 1
ATOM 744 C C . VAL A 1 95 ? -13.601 12.965 10.409 1.00 67.06 95 VAL A C 1
ATOM 746 O O . VAL A 1 95 ? -13.470 11.859 10.927 1.00 67.06 95 VAL A O 1
ATOM 749 N N . LYS A 1 96 ? -14.790 13.414 9.990 1.00 69.38 96 LYS A N 1
ATOM 750 C CA . LYS A 1 96 ? -16.002 12.583 9.995 1.00 69.38 96 LYS A CA 1
ATOM 751 C C . LYS A 1 96 ? -16.021 11.700 8.751 1.00 69.38 96 LYS A C 1
ATOM 753 O O . LYS A 1 96 ? -16.415 12.158 7.681 1.00 69.38 96 LYS A O 1
ATOM 758 N N . PHE A 1 97 ? -15.622 10.442 8.895 1.00 71.69 97 PHE A N 1
ATOM 759 C CA . PHE A 1 97 ? -15.749 9.455 7.825 1.00 71.69 97 PHE A CA 1
ATOM 760 C C . PHE A 1 97 ? -17.184 8.945 7.716 1.00 71.69 97 PHE A C 1
ATOM 762 O O . PHE A 1 97 ? -17.906 8.840 8.710 1.00 71.69 97 PHE A O 1
ATOM 769 N N . SER A 1 98 ? -17.611 8.625 6.494 1.00 70.50 98 SER A N 1
ATOM 770 C CA . SER A 1 98 ? -18.881 7.939 6.278 1.00 70.50 98 SER A CA 1
ATOM 771 C C . SER A 1 98 ? -18.808 6.548 6.908 1.00 70.50 98 SER A C 1
ATOM 773 O O . SER A 1 98 ? -18.009 5.708 6.492 1.00 70.50 98 SER A O 1
ATOM 775 N N . GLY A 1 99 ? -19.631 6.319 7.929 1.00 68.69 99 GLY A N 1
ATOM 776 C CA . GLY A 1 99 ? -19.819 4.991 8.501 1.00 68.69 99 GLY A CA 1
ATOM 777 C C . GLY A 1 99 ? -20.563 4.079 7.529 1.00 68.69 99 GLY A C 1
ATOM 778 O O . GLY A 1 99 ? -21.327 4.542 6.675 1.00 68.69 99 GLY A O 1
ATOM 779 N N . ALA A 1 100 ? -20.357 2.772 7.667 1.00 73.50 100 ALA A N 1
ATOM 780 C CA . ALA A 1 100 ? -21.203 1.808 6.977 1.00 73.50 100 ALA A CA 1
ATOM 781 C C . ALA A 1 100 ? -22.649 1.898 7.515 1.00 73.50 100 ALA A C 1
ATOM 783 O O . ALA A 1 100 ? -22.842 2.071 8.722 1.00 73.50 100 ALA A O 1
ATOM 784 N N . PRO A 1 101 ? -23.679 1.784 6.657 1.00 68.12 101 PRO A N 1
ATOM 785 C CA . PRO A 1 101 ? -25.060 1.760 7.121 1.00 68.12 101 PRO A CA 1
ATOM 786 C C . PRO A 1 101 ? -25.278 0.555 8.044 1.00 68.12 101 PRO A C 1
ATOM 788 O O . PRO A 1 101 ? -24.960 -0.580 7.690 1.00 68.12 101 PRO A O 1
ATOM 791 N N . SER A 1 102 ? -25.828 0.802 9.233 1.00 69.19 102 SER A N 1
ATOM 792 C CA . SER A 1 102 ? -26.192 -0.271 10.159 1.00 69.19 102 SER A CA 1
ATOM 793 C C . SER A 1 102 ? -27.400 -1.059 9.632 1.00 69.19 102 SER A C 1
ATOM 795 O O . SER A 1 102 ? -28.264 -0.520 8.933 1.00 69.19 102 SER A O 1
ATOM 797 N N . SER A 1 103 ? -27.500 -2.344 9.986 1.00 66.81 103 SER A N 1
ATOM 798 C CA . SER A 1 103 ? -28.648 -3.188 9.613 1.00 66.81 103 SER A CA 1
ATOM 799 C C . SER A 1 103 ? -29.979 -2.647 10.158 1.00 66.81 103 SER A C 1
ATOM 801 O O . SER A 1 103 ? -31.021 -2.780 9.511 1.00 66.81 103 SER A O 1
ATOM 803 N N . SER A 1 104 ? -29.950 -1.966 11.309 1.00 69.75 104 SER A N 1
ATOM 804 C CA . SER A 1 104 ? -31.113 -1.290 11.892 1.00 69.75 104 SER A CA 1
ATOM 805 C C . SER A 1 104 ? -31.539 -0.053 11.095 1.00 69.75 104 SER A C 1
ATOM 807 O O . SER A 1 104 ? -32.738 0.198 10.979 1.00 69.75 104 SER A O 1
ATOM 809 N N . ASP A 1 105 ? -30.609 0.682 10.476 1.00 72.12 105 ASP A N 1
ATOM 810 C CA . ASP A 1 105 ? -30.941 1.821 9.611 1.00 72.12 105 ASP A CA 1
ATOM 811 C C . ASP A 1 105 ? -31.663 1.391 8.334 1.00 72.12 105 ASP A C 1
ATOM 813 O O . ASP A 1 105 ? -32.605 2.057 7.899 1.00 72.12 105 ASP A O 1
ATOM 817 N N . VAL A 1 106 ? -31.264 0.257 7.754 1.00 75.56 106 VAL A N 1
ATOM 818 C CA . VAL A 1 106 ? -31.950 -0.323 6.591 1.00 75.56 106 VAL A CA 1
ATOM 819 C C . VAL A 1 106 ? -33.369 -0.743 6.976 1.00 75.56 106 VAL A C 1
ATOM 821 O O . VAL A 1 106 ? -34.323 -0.358 6.302 1.00 75.56 106 VAL A O 1
ATOM 824 N N . SER A 1 107 ? -33.526 -1.445 8.103 1.00 79.75 107 SER A N 1
ATOM 825 C CA . SER A 1 107 ? -34.840 -1.857 8.620 1.00 79.75 107 SER A CA 1
ATOM 826 C C . SER A 1 107 ? -35.755 -0.659 8.904 1.00 79.75 107 SER A C 1
ATOM 828 O O . SER A 1 107 ? -36.911 -0.633 8.478 1.00 79.75 107 SER A O 1
ATOM 830 N N . ARG A 1 108 ? -35.221 0.397 9.531 1.00 80.62 108 ARG A N 1
ATOM 831 C CA . ARG A 1 108 ? -35.957 1.638 9.808 1.00 80.62 108 ARG A CA 1
ATOM 832 C C . ARG A 1 108 ? -36.392 2.347 8.526 1.00 80.62 108 ARG A C 1
ATOM 834 O O . ARG A 1 108 ? -37.521 2.822 8.452 1.00 80.62 108 ARG A O 1
ATOM 841 N N . ARG A 1 109 ? -35.533 2.401 7.504 1.00 83.12 109 ARG A N 1
ATOM 842 C CA . ARG A 1 109 ? -35.884 2.976 6.194 1.00 83.12 109 ARG A CA 1
ATOM 843 C C . ARG A 1 109 ? -36.981 2.175 5.498 1.00 83.12 109 ARG A C 1
ATOM 845 O O . ARG A 1 109 ? -37.907 2.780 4.967 1.00 83.12 109 ARG A O 1
ATOM 852 N N . ILE A 1 110 ? -36.916 0.844 5.551 1.00 86.38 110 ILE A N 1
ATOM 853 C CA . ILE A 1 110 ? -37.959 -0.030 4.997 1.00 86.38 110 ILE A CA 1
ATOM 854 C C . ILE A 1 110 ? -39.291 0.209 5.716 1.00 86.38 110 ILE A C 1
ATOM 856 O O . ILE A 1 110 ? -40.296 0.442 5.054 1.00 86.38 110 ILE A O 1
ATOM 860 N N . LEU A 1 111 ? -39.299 0.238 7.051 1.00 87.19 111 LEU A N 1
ATOM 861 C CA . LEU A 1 111 ? -40.500 0.517 7.848 1.00 87.19 111 LEU A CA 1
ATOM 862 C C . LEU A 1 111 ? -41.132 1.871 7.512 1.00 87.19 111 LEU A C 1
ATOM 864 O O . LEU A 1 111 ? -42.350 1.963 7.392 1.00 87.19 111 LEU A O 1
ATOM 868 N N . VAL A 1 112 ? -40.317 2.912 7.324 1.00 89.00 112 VAL A N 1
ATOM 869 C CA . VAL A 1 112 ? -40.804 4.243 6.934 1.00 89.00 112 VAL A CA 1
ATOM 870 C C . VAL A 1 112 ? -41.422 4.217 5.534 1.00 89.00 112 VAL A C 1
ATOM 872 O O . VAL A 1 112 ? -42.513 4.748 5.349 1.00 89.00 112 VAL A O 1
ATOM 875 N N . ILE A 1 113 ? -40.776 3.569 4.560 1.00 90.44 113 ILE A N 1
ATOM 876 C CA . ILE A 1 113 ? -41.304 3.445 3.189 1.00 90.44 113 ILE A CA 1
ATOM 877 C C . ILE A 1 113 ? -42.630 2.678 3.188 1.00 90.44 113 ILE A C 1
ATOM 879 O O . ILE A 1 113 ? -43.603 3.118 2.576 1.00 90.44 113 ILE A O 1
ATOM 883 N N . VAL A 1 114 ? -42.686 1.563 3.916 1.00 91.75 114 VAL A N 1
ATOM 884 C CA . VAL A 1 114 ? -43.894 0.749 4.073 1.00 91.75 114 VAL A CA 1
ATOM 885 C C . VAL A 1 114 ? -45.003 1.563 4.749 1.00 91.75 114 VAL A C 1
ATOM 887 O O . VAL A 1 114 ? -46.123 1.600 4.248 1.00 91.75 114 VAL A O 1
ATOM 890 N N . GLY A 1 115 ? -44.698 2.293 5.825 1.00 90.25 115 GLY A N 1
ATOM 891 C CA . GLY A 1 115 ? -45.660 3.152 6.520 1.00 90.25 115 GLY A CA 1
ATOM 892 C C . GLY A 1 115 ? -46.223 4.276 5.645 1.00 90.25 115 GLY A C 1
ATOM 893 O O . GLY A 1 115 ? -47.426 4.528 5.673 1.00 90.25 115 GLY A O 1
ATOM 894 N N . ILE A 1 116 ? -45.387 4.915 4.819 1.00 90.31 116 ILE A N 1
ATOM 895 C CA . ILE A 1 116 ? -45.829 5.937 3.857 1.00 90.31 116 ILE A CA 1
ATOM 896 C C . ILE A 1 116 ? -46.738 5.320 2.786 1.00 90.31 116 ILE A C 1
ATOM 898 O O . ILE A 1 116 ? -47.761 5.914 2.448 1.00 90.31 116 ILE A O 1
ATOM 902 N N . ALA A 1 117 ? -46.418 4.124 2.286 1.00 86.81 117 ALA A N 1
ATOM 903 C CA . ALA A 1 117 ? -47.261 3.418 1.320 1.00 86.81 117 ALA A CA 1
ATOM 904 C C . ALA A 1 117 ? -48.636 3.041 1.909 1.00 86.81 117 ALA A C 1
ATOM 906 O O . ALA A 1 117 ? -49.661 3.203 1.244 1.00 86.81 117 ALA A O 1
ATOM 907 N N . PHE A 1 118 ? -48.687 2.610 3.174 1.00 80.44 118 PHE A N 1
ATOM 908 C CA . PHE A 1 118 ? -49.946 2.336 3.877 1.00 80.44 118 PHE A CA 1
ATOM 909 C C . PHE A 1 118 ? -50.767 3.609 4.141 1.00 80.44 118 PHE A C 1
ATOM 911 O O . PHE A 1 118 ? -51.976 3.623 3.933 1.00 80.44 118 PHE A O 1
ATOM 918 N N . LEU A 1 119 ? -50.127 4.715 4.531 1.00 77.25 119 LEU A N 1
ATOM 919 C CA . LEU A 1 119 ? -50.815 6.000 4.723 1.00 77.25 119 LEU A CA 1
ATOM 920 C C . LEU A 1 119 ? -51.311 6.609 3.401 1.00 77.25 119 LEU A C 1
ATOM 922 O O . LEU A 1 119 ? -52.359 7.250 3.377 1.00 77.25 119 LEU A O 1
ATOM 926 N N . GLY A 1 120 ? -50.581 6.401 2.303 1.00 67.31 120 GLY A N 1
ATOM 927 C CA . GLY A 1 120 ? -50.967 6.855 0.966 1.00 67.31 120 GLY A CA 1
ATOM 928 C C . GLY A 1 120 ? -52.126 6.065 0.351 1.00 67.31 120 GLY A C 1
ATOM 929 O O . GLY A 1 120 ? -52.880 6.621 -0.439 1.00 67.31 120 GLY A O 1
ATOM 930 N N . THR A 1 121 ? -52.304 4.798 0.736 1.00 63.56 121 THR A N 1
ATOM 931 C CA . THR A 1 121 ? -53.397 3.934 0.250 1.00 63.56 121 THR A CA 1
ATOM 932 C C . THR A 1 121 ? -54.689 4.066 1.064 1.00 63.56 121 THR A C 1
ATOM 934 O O . THR A 1 121 ? -55.755 3.780 0.534 1.00 63.56 121 THR A O 1
ATOM 937 N N . CYS A 1 122 ? -54.633 4.586 2.297 1.00 59.31 122 CYS A N 1
ATOM 938 C CA . CYS A 1 122 ? -55.815 4.924 3.108 1.00 59.31 122 CYS A CA 1
ATOM 939 C C . CYS A 1 122 ? -56.470 6.274 2.745 1.00 59.31 122 CYS A C 1
ATOM 941 O O . CYS A 1 122 ? -57.390 6.718 3.431 1.00 59.31 122 CYS A O 1
ATOM 943 N N . ARG A 1 123 ? -55.994 6.956 1.697 1.00 56.78 123 ARG A N 1
ATOM 944 C CA . ARG A 1 123 ? -56.565 8.211 1.191 1.00 56.78 123 ARG A CA 1
ATOM 945 C C . ARG A 1 123 ? -57.292 7.939 -0.132 1.00 56.78 123 ARG A C 1
ATOM 947 O O . ARG A 1 123 ? -56.872 8.421 -1.179 1.00 56.78 123 ARG A O 1
ATOM 954 N N . GLY A 1 124 ? -58.342 7.122 -0.067 1.00 47.00 124 GLY A N 1
ATOM 955 C CA . GLY A 1 124 ? -59.235 6.757 -1.169 1.00 47.00 124 GLY A CA 1
ATOM 956 C C . GLY A 1 124 ? -60.621 6.441 -0.639 1.00 47.00 124 GLY A C 1
ATOM 957 O O . GLY A 1 124 ? -60.681 5.746 0.399 1.00 47.00 124 GLY A O 1
#

InterPro domains:
  IPR011706 Multicopper oxidase, C-terminal [PF07731] (23-67)

pLDDT: mean 77.5, std 9.5, range [47.0, 91.75]

Foldseek 3Di:
DDKAAAWKAKPPADDPPDDRIDHHDHPGIDDDDGDPPAFAKIKIAHPDPVRVVVPRIDIDGHDDPVPPVSHDDDDLLDQDEECCNVVHDPNVVVDDHDYHDDPVNVVVVVVVVVVVVVVVVVPD

Secondary structure (DSSP, 8-state):
-EEE-S-EEESS---TT--SEE---TT--EEE-----S-EEEEEEESSHHHHHTT-EEEEEE--TT--S-SPPPPTTPPP-BTTGGG--TTGGGS---BPPPHHHHHHHHHHHHHHHHHHHT--

Radius of gyration: 24.05 Å; chains: 1; bounding box: 81×33×44 Å